Protein AF-A0A3R6T6L5-F1 (afdb_monomer_lite)

Secondary structure (DSSP, 8-state):
--HHHHHHHHHHHHHHHHHSSTTTHHHHHHHHHHPPPTT--EEEHHHHHTT-EE--TT-S-SSS---EEEEEEETTEEEEEE--EE-TTSPEE--SPPEEEEEEEEEEEEEE-TT---TTPPPEEEEE-HHHHHHHHHHS----TT-TTSS-----S-EEEEEEETTEEEEEEEES--

Sequence (178 aa):
MNKQISKILTMLVIACICVTTVGAEASASAYKMFMYKKGVKVYREASLTKGKKHYTKGTNRKDEATQYQIVKMTGKRIVVRPQKGYFDSADPYFLKKKITLKLSKKCRFYYTDVLFPLDGEKRKYRRVSKKSVKKYMKELKIYYSQIENAGKYYNGGYAGEIYMKNGEVVAVLSNGGD

Foldseek 3Di:
DDPVVVVVVVVVVVVVVVVPPPPPPLQVVLLVLQADDPPADKDFPCVVQPPWDWDCPPEPDDPDFWKWFFPDDDDQKTKTFTFHDADVPRFTWGQHDIDMAGADPQAWEWEFRQCDDDPPDGTMIGTDDPVSLVVQQVSFPDDPPPVPDDPGTDGTGFMFTFIDDPRHTRYTYTYRND

Radius of gyration: 20.52 Å; chains: 1; bounding box: 68×33×51 Å

Structure (mmCIF, N/CA/C/O backbone):
data_AF-A0A3R6T6L5-F1
#
_entry.id   AF-A0A3R6T6L5-F1
#
loop_
_atom_site.group_PDB
_atom_site.id
_atom_site.type_symbol
_atom_site.label_atom_id
_atom_site.label_alt_id
_atom_site.label_comp_id
_atom_site.label_asym_id
_atom_site.label_entity_id
_atom_site.label_seq_id
_atom_site.pdbx_PDB_ins_code
_atom_site.Cartn_x
_atom_site.Cartn_y
_atom_site.Cartn_z
_atom_site.occupancy
_atom_site.B_iso_or_equiv
_atom_site.auth_seq_id
_atom_site.auth_comp_id
_atom_site.auth_asym_id
_atom_site.auth_atom_id
_atom_site.pdbx_PDB_model_num
ATOM 1 N N . MET A 1 1 ? 53.238 12.761 -31.511 1.00 51.72 1 MET A N 1
ATOM 2 C CA . MET A 1 1 ? 51.842 12.268 -31.435 1.00 51.72 1 MET A CA 1
ATOM 3 C C . MET A 1 1 ? 50.980 13.126 -32.354 1.00 51.72 1 MET A C 1
ATOM 5 O O . MET A 1 1 ? 50.930 14.336 -32.165 1.00 51.72 1 MET A O 1
ATOM 9 N N . ASN A 1 2 ? 50.423 12.541 -33.416 1.00 53.56 2 ASN A N 1
ATOM 10 C CA . ASN A 1 2 ? 49.787 13.272 -34.516 1.00 53.56 2 ASN A CA 1
ATOM 11 C C . ASN A 1 2 ? 48.563 14.071 -34.011 1.00 53.56 2 ASN A C 1
ATOM 13 O O . ASN A 1 2 ? 47.723 13.510 -33.307 1.00 53.56 2 ASN A O 1
ATOM 17 N N . LYS A 1 3 ? 48.445 15.369 -34.342 1.00 53.94 3 LYS A N 1
ATOM 18 C CA . LYS A 1 3 ? 47.374 16.263 -33.829 1.00 53.94 3 LYS A CA 1
ATOM 19 C C . LYS A 1 3 ? 45.958 15.734 -34.120 1.00 53.94 3 LYS A C 1
ATOM 21 O O . LYS A 1 3 ? 45.030 16.060 -33.384 1.00 53.94 3 LYS A O 1
ATOM 26 N N . GLN A 1 4 ? 45.795 14.893 -35.144 1.00 53.69 4 GLN A N 1
ATOM 27 C CA . GLN A 1 4 ? 44.543 14.182 -35.432 1.00 53.69 4 GLN A CA 1
ATOM 28 C C . GLN A 1 4 ? 44.203 13.088 -34.406 1.00 53.69 4 GLN A C 1
ATOM 30 O O . GLN A 1 4 ? 43.050 12.991 -33.996 1.00 53.69 4 GLN A O 1
ATOM 35 N N . ILE A 1 5 ? 45.188 12.315 -33.938 1.00 55.91 5 ILE A N 1
ATOM 36 C CA . ILE A 1 5 ? 44.977 11.224 -32.967 1.00 55.91 5 ILE A CA 1
ATOM 37 C C . ILE A 1 5 ? 44.546 11.794 -31.610 1.00 55.91 5 ILE A C 1
ATOM 39 O O . ILE A 1 5 ? 43.663 11.244 -30.958 1.00 55.91 5 ILE A O 1
ATOM 43 N N . SER A 1 6 ? 45.100 12.950 -31.225 1.00 55.72 6 SER A N 1
ATOM 44 C CA . SER A 1 6 ? 44.714 13.652 -29.994 1.00 55.72 6 SER A CA 1
ATOM 45 C C . SER A 1 6 ? 43.239 14.082 -30.016 1.00 55.72 6 SER A C 1
ATOM 47 O O . SER A 1 6 ? 42.504 13.779 -29.082 1.00 55.72 6 SER A O 1
ATOM 49 N N . LYS A 1 7 ? 42.763 14.675 -31.124 1.00 53.44 7 LYS A N 1
ATOM 50 C CA . LYS A 1 7 ? 41.359 15.109 -31.268 1.00 53.44 7 LYS A CA 1
ATOM 51 C C . LYS A 1 7 ? 40.358 13.948 -31.242 1.00 53.44 7 LYS A C 1
ATOM 53 O O . LYS A 1 7 ? 39.283 14.097 -30.665 1.00 53.44 7 LYS A O 1
ATOM 58 N N . ILE A 1 8 ? 40.712 12.804 -31.834 1.00 58.19 8 ILE A N 1
ATOM 59 C CA . ILE A 1 8 ? 39.864 11.601 -31.830 1.00 58.19 8 ILE A CA 1
ATOM 60 C C . ILE A 1 8 ? 39.762 11.025 -30.413 1.00 58.19 8 ILE A C 1
ATOM 62 O O . ILE A 1 8 ? 38.656 10.739 -29.960 1.00 58.19 8 ILE A O 1
ATOM 66 N N . LEU A 1 9 ? 40.878 10.939 -29.677 1.00 52.81 9 LEU A N 1
ATOM 67 C CA . LEU A 1 9 ? 40.853 10.491 -28.281 1.00 52.81 9 LEU A CA 1
ATOM 68 C C . LEU A 1 9 ? 40.026 11.429 -27.390 1.00 52.81 9 LEU A C 1
ATOM 70 O O . LEU A 1 9 ? 39.271 10.953 -26.547 1.00 52.81 9 LEU A O 1
ATOM 74 N N . THR A 1 10 ? 40.121 12.751 -27.580 1.00 55.66 10 THR A N 1
ATOM 75 C CA . THR A 1 10 ? 39.353 13.704 -26.760 1.00 55.66 10 THR A CA 1
ATOM 76 C C . THR A 1 10 ? 37.845 13.605 -27.016 1.00 55.66 10 THR A C 1
ATOM 78 O O . THR A 1 10 ? 37.070 13.639 -26.063 1.00 55.66 10 THR A O 1
ATOM 81 N N . MET A 1 11 ? 37.404 13.420 -28.269 1.00 52.97 11 MET A N 1
ATOM 82 C CA . MET A 1 11 ? 35.978 13.199 -28.561 1.00 52.97 11 MET A CA 1
ATOM 83 C C . MET A 1 11 ? 35.456 11.870 -28.000 1.00 52.97 11 MET A C 1
ATOM 85 O O . MET A 1 11 ? 34.336 11.833 -27.495 1.00 52.97 11 MET A O 1
ATOM 89 N N . LEU A 1 12 ? 36.256 10.798 -28.040 1.00 50.41 12 LEU A N 1
ATOM 90 C CA . LEU A 1 12 ? 35.853 9.488 -27.513 1.00 50.41 12 LEU A CA 1
ATOM 91 C C . LEU A 1 12 ? 35.686 9.511 -25.985 1.00 50.41 12 LEU A C 1
ATOM 93 O O . LEU A 1 12 ? 34.756 8.910 -25.453 1.00 50.41 12 LEU A O 1
ATOM 97 N N . VAL A 1 13 ? 36.534 10.265 -25.280 1.00 52.78 13 VAL A N 1
ATOM 98 C CA . VAL A 1 13 ? 36.433 10.448 -23.823 1.00 52.78 13 VAL A CA 1
ATOM 99 C C . VAL A 1 13 ? 35.194 11.270 -23.446 1.00 52.78 13 VAL A C 1
ATOM 101 O O . VAL A 1 13 ? 34.497 10.907 -22.502 1.00 52.78 13 VAL A O 1
ATOM 104 N N . ILE A 1 14 ? 34.855 12.321 -24.201 1.00 51.62 14 ILE A N 1
ATOM 105 C CA . ILE A 1 14 ? 33.642 13.122 -23.948 1.00 51.62 14 ILE A CA 1
ATOM 106 C C . ILE A 1 14 ? 32.372 12.305 -24.245 1.00 51.62 14 ILE A C 1
ATOM 108 O O . ILE A 1 14 ? 31.432 12.331 -23.451 1.00 51.62 14 ILE A O 1
ATOM 112 N N . ALA A 1 15 ? 32.362 11.511 -25.321 1.00 43.69 15 ALA A N 1
ATOM 113 C CA . ALA A 1 15 ? 31.246 10.619 -25.638 1.00 43.69 15 ALA A CA 1
ATOM 114 C C . ALA A 1 15 ? 31.040 9.533 -24.562 1.00 43.69 15 ALA A C 1
ATOM 116 O O . ALA A 1 15 ? 29.903 9.258 -24.190 1.00 43.69 15 ALA A O 1
ATOM 117 N N . CYS A 1 16 ? 32.112 8.977 -23.985 1.00 44.03 16 CYS A N 1
ATOM 118 C CA . CYS A 1 16 ? 32.010 8.018 -22.879 1.00 44.03 16 CYS A CA 1
ATOM 119 C C . CYS A 1 16 ? 31.488 8.639 -21.568 1.00 44.03 16 CYS A C 1
ATOM 121 O O . CYS A 1 16 ? 30.816 7.952 -20.800 1.00 44.03 16 CYS A O 1
ATOM 123 N N . ILE A 1 17 ? 31.744 9.927 -21.308 1.00 45.69 17 ILE A N 1
ATOM 124 C CA . ILE A 1 17 ? 31.235 10.625 -20.111 1.00 45.69 17 ILE A CA 1
ATOM 125 C C . ILE A 1 17 ? 29.741 10.966 -20.255 1.00 45.69 17 ILE A C 1
ATOM 127 O O . ILE A 1 17 ? 29.001 10.929 -19.274 1.00 45.69 17 ILE A O 1
ATOM 131 N N . CYS A 1 18 ? 29.259 11.238 -21.470 1.00 41.81 18 CYS A N 1
ATOM 132 C CA . CYS A 1 18 ? 27.839 11.520 -21.707 1.00 41.81 18 CYS A CA 1
ATOM 133 C C . CYS A 1 18 ? 26.937 10.273 -21.643 1.00 41.81 18 CYS A C 1
ATOM 135 O O . CYS A 1 18 ? 25.730 10.410 -21.458 1.00 41.81 18 CYS A O 1
ATOM 137 N N . VAL A 1 19 ? 27.495 9.064 -21.771 1.00 42.28 19 VAL A N 1
ATOM 138 C CA . VAL A 1 19 ? 26.719 7.808 -21.766 1.00 42.28 19 VAL A CA 1
ATOM 139 C C . VAL A 1 19 ? 26.514 7.249 -20.348 1.00 42.28 19 VAL A C 1
ATOM 141 O O . VAL A 1 19 ? 25.595 6.465 -20.124 1.00 42.28 19 VAL A O 1
ATOM 144 N N . THR A 1 20 ? 27.288 7.683 -19.349 1.00 44.41 20 THR A N 1
ATOM 145 C CA . THR A 1 20 ? 27.205 7.133 -17.980 1.00 44.41 20 THR A CA 1
ATOM 146 C C . THR A 1 20 ? 26.247 7.872 -17.043 1.00 44.41 20 THR A C 1
ATOM 148 O O . THR A 1 20 ? 25.915 7.350 -15.980 1.00 44.41 20 THR A O 1
ATOM 151 N N . THR A 1 21 ? 25.741 9.051 -17.411 1.00 43.31 21 THR A N 1
ATOM 152 C CA . THR A 1 21 ? 24.938 9.890 -16.498 1.00 43.31 21 THR A CA 1
ATOM 153 C C . THR A 1 21 ? 23.426 9.732 -16.646 1.00 43.31 21 THR A C 1
ATOM 155 O O . THR A 1 21 ? 22.680 10.128 -15.754 1.00 43.31 21 THR A O 1
ATOM 158 N N . VAL A 1 22 ? 22.940 9.079 -17.704 1.00 42.78 22 VAL A N 1
ATOM 159 C CA . VAL A 1 22 ? 21.491 8.991 -17.983 1.00 42.78 22 VAL A CA 1
ATOM 160 C C . VAL A 1 22 ? 20.753 7.916 -17.164 1.00 42.78 22 VAL A C 1
ATOM 162 O O . VAL A 1 22 ? 19.525 7.889 -17.157 1.00 42.78 22 VAL A O 1
ATOM 165 N N . GLY A 1 23 ? 21.475 7.043 -16.448 1.00 39.16 23 GLY A N 1
ATOM 166 C CA . GLY A 1 23 ? 20.894 5.924 -15.687 1.00 39.16 23 GLY A CA 1
ATOM 167 C C . GLY A 1 23 ? 20.829 6.093 -14.161 1.00 39.16 23 GLY A C 1
ATOM 168 O O . GLY A 1 23 ? 20.105 5.350 -13.503 1.00 39.16 23 GLY A O 1
ATOM 169 N N . ALA A 1 24 ? 21.558 7.049 -13.574 1.00 40.66 24 ALA A N 1
ATOM 170 C CA . ALA A 1 24 ? 21.753 7.116 -12.116 1.00 40.66 24 ALA A CA 1
ATOM 171 C C . ALA A 1 24 ? 20.803 8.083 -11.378 1.00 40.66 24 ALA A C 1
ATOM 173 O O . ALA A 1 24 ? 20.556 7.925 -10.182 1.00 40.66 24 ALA A O 1
ATOM 174 N N . GLU A 1 25 ? 20.241 9.087 -12.054 1.00 39.16 25 GLU A N 1
ATOM 175 C CA . GLU A 1 25 ? 19.471 10.141 -11.372 1.00 39.16 25 GLU A CA 1
ATOM 176 C C . GLU A 1 25 ? 18.031 9.725 -11.020 1.00 39.16 25 GLU A C 1
ATOM 178 O O . GLU A 1 25 ? 17.460 10.178 -10.019 1.00 39.16 25 GLU A O 1
ATOM 183 N N . ALA A 1 26 ? 17.446 8.807 -11.794 1.00 40.84 26 ALA A N 1
ATOM 184 C CA . ALA A 1 26 ? 16.094 8.308 -11.555 1.00 40.84 26 ALA A CA 1
ATOM 185 C C . ALA A 1 26 ? 16.000 7.443 -10.283 1.00 40.84 26 ALA A C 1
ATOM 187 O O . ALA A 1 26 ? 15.028 7.570 -9.536 1.00 40.84 26 ALA A O 1
ATOM 188 N N . SER A 1 27 ? 17.022 6.628 -9.987 1.00 51.66 27 SER A N 1
ATOM 189 C CA . SER A 1 27 ? 17.028 5.741 -8.817 1.00 51.66 27 SER A CA 1
ATOM 190 C C . SER A 1 27 ? 17.194 6.535 -7.514 1.00 51.66 27 SER A C 1
ATOM 192 O O . SER A 1 27 ? 16.371 6.422 -6.605 1.00 51.66 27 SER A O 1
ATOM 194 N N . ALA A 1 28 ? 18.166 7.450 -7.443 1.00 51.38 28 ALA A N 1
ATOM 195 C CA . ALA A 1 28 ? 18.442 8.240 -6.239 1.00 51.38 28 ALA A CA 1
ATOM 196 C C . ALA A 1 28 ? 17.266 9.137 -5.796 1.00 51.38 28 ALA A C 1
ATOM 198 O O . ALA A 1 28 ? 17.066 9.363 -4.597 1.00 51.38 28 ALA A O 1
ATOM 199 N N . SER A 1 29 ? 16.472 9.655 -6.742 1.00 56.53 29 SER A N 1
ATOM 200 C CA . SER A 1 29 ? 15.309 10.501 -6.432 1.00 56.53 29 SER A CA 1
ATOM 201 C C . SER A 1 29 ? 14.148 9.717 -5.801 1.00 56.53 29 SER A C 1
ATOM 203 O O . SER A 1 29 ? 13.537 10.199 -4.841 1.00 56.53 29 SER A O 1
ATOM 205 N N . ALA A 1 30 ? 13.891 8.490 -6.270 1.00 58.12 30 ALA A N 1
ATOM 206 C CA . ALA A 1 30 ? 12.871 7.604 -5.715 1.00 58.12 30 ALA A CA 1
ATOM 207 C C . ALA A 1 30 ? 13.243 7.129 -4.301 1.00 58.12 30 ALA A C 1
ATOM 209 O O . ALA A 1 30 ? 12.402 7.183 -3.401 1.00 58.12 30 ALA A O 1
ATOM 210 N N . TYR A 1 31 ? 14.516 6.780 -4.066 1.00 62.06 31 TYR A N 1
ATOM 211 C CA . TYR A 1 31 ? 15.006 6.410 -2.733 1.00 62.06 31 TYR A CA 1
ATOM 212 C C . TYR A 1 31 ? 14.804 7.540 -1.717 1.00 62.06 31 TYR A C 1
ATOM 214 O O . TYR A 1 31 ? 14.177 7.341 -0.675 1.00 62.06 31 TYR A O 1
ATOM 222 N N . LYS A 1 32 ? 15.213 8.773 -2.051 1.00 68.62 32 LYS A N 1
ATOM 223 C CA . LYS A 1 32 ? 15.037 9.950 -1.176 1.00 68.62 32 LYS A CA 1
ATOM 224 C C . LYS A 1 32 ? 13.579 10.209 -0.785 1.00 68.62 32 LYS A C 1
ATOM 226 O O . LYS A 1 32 ? 13.320 10.749 0.292 1.00 68.62 32 LYS A O 1
ATOM 231 N N . MET A 1 33 ? 12.619 9.843 -1.635 1.00 73.25 33 MET A N 1
ATOM 232 C CA . MET A 1 33 ? 11.189 10.037 -1.377 1.00 73.25 33 MET A CA 1
ATOM 233 C C . MET A 1 33 ? 10.667 9.163 -0.229 1.00 73.25 33 MET A C 1
ATOM 235 O O . MET A 1 33 ? 9.735 9.564 0.480 1.00 73.25 33 MET A O 1
ATOM 239 N N . PHE A 1 34 ? 11.281 7.996 -0.046 1.00 77.00 34 PHE A N 1
ATOM 240 C CA . PHE A 1 34 ? 10.915 6.999 0.951 1.00 77.00 34 PHE A CA 1
ATOM 241 C C . PHE A 1 34 ? 11.923 6.891 2.102 1.00 77.00 34 PHE A C 1
ATOM 243 O O . PHE A 1 34 ? 11.695 6.135 3.035 1.00 77.00 34 PHE A O 1
ATOM 250 N N . MET A 1 35 ? 12.976 7.702 2.135 1.00 79.81 35 MET A N 1
ATOM 251 C CA . MET A 1 35 ? 13.828 7.788 3.321 1.00 79.81 35 MET A CA 1
ATOM 252 C C . MET A 1 35 ? 13.113 8.501 4.476 1.00 79.81 35 MET A C 1
ATOM 254 O O . MET A 1 35 ? 12.428 9.524 4.312 1.00 79.81 35 MET A O 1
ATOM 258 N N . TYR A 1 36 ? 13.261 7.970 5.684 1.00 84.00 36 TYR A N 1
ATOM 259 C CA . TYR A 1 36 ? 12.786 8.607 6.900 1.00 84.00 36 TYR A CA 1
ATOM 260 C C . TYR A 1 36 ? 13.705 9.767 7.281 1.00 84.00 36 TYR A C 1
ATOM 262 O O . TYR A 1 36 ? 14.927 9.703 7.201 1.00 84.00 36 TYR A O 1
ATOM 270 N N . LYS A 1 37 ? 13.095 10.862 7.738 1.00 81.06 37 LYS A N 1
ATOM 271 C CA . LYS A 1 37 ? 13.820 11.976 8.358 1.00 81.06 37 LYS A CA 1
ATOM 272 C C . LYS A 1 37 ? 13.919 11.734 9.865 1.00 81.06 37 LYS A C 1
ATOM 274 O O . LYS A 1 37 ? 13.029 11.109 10.448 1.00 81.06 37 LYS A O 1
ATOM 279 N N . LYS A 1 38 ? 14.955 12.277 10.511 1.00 81.94 38 LYS A N 1
ATOM 280 C CA . LYS A 1 38 ? 15.089 12.254 11.978 1.00 81.94 38 LYS A CA 1
ATOM 281 C C . LYS A 1 38 ? 13.805 12.781 12.638 1.00 81.94 38 LYS A C 1
ATOM 283 O O . LYS A 1 38 ? 13.239 13.777 12.191 1.00 81.94 38 LYS A O 1
ATOM 288 N N . GLY A 1 39 ? 13.331 12.089 13.675 1.00 84.00 39 GLY A N 1
ATOM 289 C CA . GLY A 1 39 ? 12.114 12.454 14.417 1.00 84.00 39 GLY A CA 1
ATOM 290 C C . GLY A 1 39 ? 10.789 12.035 13.764 1.00 84.00 39 GLY A C 1
ATOM 291 O O . GLY A 1 39 ? 9.721 12.346 14.290 1.00 84.00 39 GLY A O 1
ATOM 292 N N . VAL A 1 40 ? 10.809 11.319 12.635 1.00 86.56 40 VAL A N 1
ATOM 293 C CA . VAL A 1 40 ? 9.583 10.790 12.021 1.00 86.56 40 VAL A CA 1
ATOM 294 C C . VAL A 1 40 ? 8.935 9.732 12.917 1.00 86.56 40 VAL A C 1
ATOM 296 O O . VAL A 1 40 ? 9.557 8.753 13.320 1.00 86.56 40 VAL A O 1
ATOM 299 N N . LYS A 1 41 ? 7.629 9.887 13.161 1.00 91.56 41 LYS A N 1
ATOM 300 C CA . LYS A 1 41 ? 6.822 8.869 13.836 1.00 91.56 41 LYS A CA 1
ATOM 301 C C . LYS A 1 41 ? 6.626 7.642 12.943 1.00 91.56 41 LYS A C 1
ATOM 303 O O . LYS A 1 41 ? 6.040 7.744 11.861 1.00 91.56 41 LYS A O 1
ATOM 308 N N . VAL A 1 42 ? 7.040 6.487 13.455 1.00 91.00 42 VAL A N 1
ATOM 309 C CA . VAL A 1 42 ? 6.906 5.177 12.806 1.00 91.00 42 VAL A CA 1
ATOM 310 C C . VAL A 1 42 ? 5.980 4.250 13.592 1.00 91.00 42 VAL A C 1
ATOM 312 O O . VAL A 1 42 ? 5.739 4.438 14.785 1.00 91.00 42 VAL A O 1
ATOM 315 N N . TYR A 1 43 ? 5.436 3.250 12.909 1.00 92.00 43 TYR A N 1
ATOM 316 C CA . TYR A 1 43 ? 4.462 2.300 13.436 1.00 92.00 43 TYR A CA 1
ATOM 317 C C . TYR A 1 43 ? 4.900 0.873 13.111 1.00 92.00 43 TYR A C 1
ATOM 319 O O . TYR A 1 43 ? 5.376 0.612 12.010 1.00 92.00 43 TYR A O 1
ATOM 327 N N . ARG A 1 44 ? 4.707 -0.061 14.047 1.00 90.88 44 ARG A N 1
ATOM 328 C CA . ARG A 1 44 ? 4.970 -1.488 13.808 1.00 90.88 44 ARG A CA 1
ATOM 329 C C . ARG A 1 44 ? 3.863 -2.097 12.956 1.00 90.88 44 ARG A C 1
ATOM 331 O O . ARG A 1 44 ? 2.689 -1.804 13.192 1.00 90.88 44 ARG A O 1
ATOM 338 N N . GLU A 1 45 ? 4.234 -2.991 12.045 1.00 89.38 45 GLU A N 1
ATOM 339 C CA . GLU A 1 45 ? 3.291 -3.687 11.162 1.00 89.38 45 GLU A CA 1
ATOM 340 C C . GLU A 1 45 ? 2.123 -4.320 11.924 1.00 89.38 45 GLU A C 1
ATOM 342 O O . GLU A 1 45 ? 0.969 -4.014 11.642 1.00 89.38 45 GLU A O 1
ATOM 347 N N . ALA A 1 46 ? 2.421 -5.096 12.972 1.00 90.06 46 ALA A N 1
ATOM 348 C CA . ALA A 1 46 ? 1.417 -5.780 13.788 1.00 90.06 46 ALA A CA 1
ATOM 349 C C . ALA A 1 46 ? 0.336 -4.825 14.326 1.00 90.06 46 ALA A C 1
ATOM 351 O O . ALA A 1 46 ? -0.848 -5.155 14.340 1.00 90.06 46 ALA A O 1
ATOM 352 N N . SER A 1 47 ? 0.713 -3.606 14.724 1.00 91.81 47 SER A N 1
ATOM 353 C CA . SER A 1 47 ? -0.240 -2.593 15.193 1.00 91.81 47 SER A CA 1
ATOM 354 C C . SER A 1 47 ? -1.108 -2.054 14.052 1.00 91.81 47 SER A C 1
ATOM 356 O O . SER A 1 47 ? -2.288 -1.752 14.245 1.00 91.81 47 SER A O 1
ATOM 358 N N . LEU A 1 48 ? -0.535 -1.927 12.854 1.00 93.00 48 LEU A N 1
ATOM 359 C CA . LEU A 1 48 ? -1.242 -1.463 11.665 1.00 93.00 48 LEU A CA 1
ATOM 360 C C . LEU A 1 48 ? -2.185 -2.520 11.098 1.00 93.00 48 LEU A C 1
ATOM 362 O O . LEU A 1 48 ? -3.235 -2.145 10.579 1.00 93.00 48 LEU A O 1
ATOM 366 N N . THR A 1 49 ? -1.880 -3.806 11.247 1.00 91.94 49 THR A N 1
ATOM 367 C CA . THR A 1 49 ? -2.642 -4.921 10.662 1.00 91.94 49 THR A CA 1
ATOM 368 C C . THR A 1 49 ? -3.610 -5.581 11.647 1.00 91.94 49 THR A C 1
ATOM 370 O O . THR A 1 49 ? -4.586 -6.191 11.212 1.00 91.94 49 THR A O 1
ATOM 373 N N . LYS A 1 50 ? -3.455 -5.364 12.966 1.00 93.75 50 LYS A N 1
ATOM 374 C CA . LYS A 1 50 ? -4.346 -5.915 14.008 1.00 93.75 50 LYS A CA 1
ATOM 375 C C . LYS A 1 50 ? -5.831 -5.716 13.677 1.00 93.75 50 LYS A C 1
ATOM 377 O O . LYS A 1 50 ? -6.284 -4.588 13.425 1.00 93.75 50 LYS A O 1
ATOM 382 N N . GLY A 1 51 ? -6.576 -6.825 13.698 1.00 94.00 51 GLY A N 1
ATOM 383 C CA . GLY A 1 51 ? -8.024 -6.876 13.468 1.00 94.00 51 GLY A CA 1
ATOM 384 C C . GLY A 1 51 ? -8.462 -6.517 12.042 1.00 94.00 51 GLY A C 1
ATOM 385 O O . GLY A 1 51 ? -9.592 -6.060 11.855 1.00 94.00 51 GLY A O 1
ATOM 386 N N . LYS A 1 52 ? -7.567 -6.643 11.054 1.00 94.62 52 LYS A N 1
ATOM 387 C CA . LYS A 1 52 ? -7.837 -6.401 9.630 1.00 94.62 52 LYS A CA 1
ATOM 388 C C . LYS A 1 52 ? -7.552 -7.670 8.842 1.00 94.62 52 LYS A C 1
ATOM 390 O O . LYS A 1 52 ? -6.658 -8.433 9.185 1.00 94.62 52 LYS A O 1
ATOM 395 N N . LYS A 1 53 ? -8.295 -7.866 7.759 1.00 94.38 53 LYS A N 1
ATOM 396 C CA . LYS A 1 53 ? -8.104 -8.986 6.840 1.00 94.38 53 LYS A CA 1
ATOM 397 C C . LYS A 1 53 ? -7.118 -8.589 5.746 1.00 94.38 53 LYS A C 1
ATOM 399 O O . LYS A 1 53 ? -7.374 -7.612 5.044 1.00 94.38 53 LYS A O 1
ATOM 404 N N . HIS A 1 54 ? -6.040 -9.348 5.574 1.00 93.38 54 HIS A N 1
ATOM 405 C CA . HIS A 1 54 ? -5.162 -9.207 4.413 1.00 93.38 54 HIS A CA 1
ATOM 406 C C . HIS A 1 54 ? -5.927 -9.613 3.141 1.00 93.38 54 HIS A C 1
ATOM 408 O O . HIS A 1 54 ? -6.588 -10.654 3.093 1.00 93.38 54 HIS A O 1
ATOM 414 N N . TYR A 1 55 ? -5.924 -8.751 2.128 1.00 93.94 55 TYR A N 1
ATOM 415 C CA . TYR A 1 55 ? -6.603 -8.986 0.861 1.00 93.94 55 TYR A CA 1
ATOM 416 C C . TYR A 1 55 ? -5.680 -9.729 -0.103 1.00 93.94 55 TYR A C 1
ATOM 418 O O . TYR A 1 55 ? -4.718 -9.158 -0.589 1.00 93.94 55 TYR A O 1
ATOM 426 N N . THR A 1 56 ? -6.005 -10.974 -0.442 1.00 92.31 56 THR A N 1
ATOM 427 C CA . THR A 1 56 ? -5.170 -11.854 -1.292 1.00 92.31 56 THR A CA 1
ATOM 428 C C . THR A 1 56 ? -5.894 -12.304 -2.570 1.00 92.31 56 THR A C 1
ATOM 430 O O . THR A 1 56 ? -5.523 -13.270 -3.23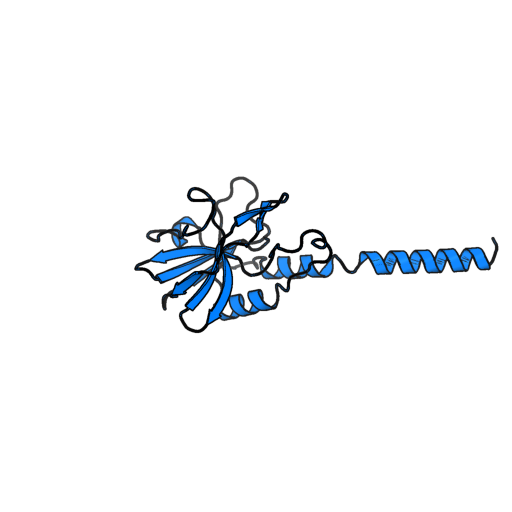8 1.00 92.31 56 THR A O 1
ATOM 433 N N . LYS A 1 57 ? -6.997 -11.633 -2.936 1.00 91.12 57 LYS A N 1
ATOM 434 C CA . LYS A 1 57 ? -7.792 -12.043 -4.096 1.00 91.12 57 LYS A CA 1
ATOM 435 C C . LYS A 1 57 ? -7.029 -11.783 -5.390 1.00 91.12 57 LYS A C 1
ATOM 437 O O . LYS A 1 57 ? -6.735 -10.648 -5.757 1.00 91.12 57 LYS A O 1
ATOM 442 N N . GLY A 1 58 ? -6.839 -12.858 -6.146 1.00 86.94 58 GLY A N 1
ATOM 443 C CA . GLY A 1 58 ? -6.209 -12.800 -7.452 1.00 86.94 58 GLY A CA 1
ATOM 444 C C . GLY A 1 58 ? -4.690 -12.738 -7.383 1.00 86.94 58 GLY A C 1
ATOM 445 O O . GLY A 1 58 ? -4.086 -12.662 -8.438 1.00 86.94 58 GLY A O 1
ATOM 446 N N . THR A 1 59 ? -4.046 -12.824 -6.223 1.00 84.75 59 THR A N 1
ATOM 447 C CA . THR A 1 59 ? -2.584 -12.973 -6.127 1.00 84.75 59 THR A CA 1
ATOM 448 C C . THR A 1 59 ? -2.203 -14.451 -6.245 1.00 84.75 59 THR A C 1
ATOM 450 O O . THR A 1 59 ? -3.027 -15.331 -6.002 1.00 84.75 59 THR A O 1
ATOM 453 N N . ASN A 1 60 ? -0.978 -14.742 -6.693 1.00 76.88 60 ASN A N 1
ATOM 454 C CA . ASN A 1 60 ? -0.446 -16.117 -6.705 1.00 76.88 60 ASN A CA 1
ATOM 455 C C . ASN A 1 60 ? 0.145 -16.541 -5.356 1.00 76.88 60 ASN A C 1
ATOM 457 O O . ASN A 1 60 ? 0.359 -17.722 -5.125 1.00 76.88 60 ASN A O 1
ATOM 461 N N . ARG A 1 61 ? 0.366 -15.582 -4.456 1.00 73.94 61 ARG A N 1
ATOM 462 C CA . ARG A 1 61 ? 0.795 -15.825 -3.081 1.00 73.94 61 ARG A CA 1
ATOM 463 C C . ARG A 1 61 ? -0.371 -15.541 -2.157 1.00 73.94 61 ARG A C 1
ATOM 465 O O . ARG A 1 61 ? -1.007 -14.499 -2.308 1.00 73.94 61 ARG A O 1
ATOM 472 N N . LYS A 1 62 ? -0.697 -16.494 -1.290 1.00 67.94 62 LYS A N 1
ATOM 473 C CA . LYS A 1 62 ? -1.788 -16.380 -0.309 1.00 67.94 62 LYS A CA 1
ATOM 474 C C . LYS A 1 62 ? -1.259 -16.326 1.122 1.00 67.94 62 LYS A C 1
ATOM 476 O O . LYS A 1 62 ? -1.863 -15.637 1.937 1.00 67.94 62 LYS A O 1
ATOM 481 N N . ASP A 1 63 ? -0.111 -16.959 1.353 1.00 64.19 63 ASP A N 1
ATOM 482 C CA . ASP A 1 63 ? 0.490 -17.156 2.677 1.00 64.19 63 ASP A CA 1
ATOM 483 C C . ASP A 1 63 ? 1.781 -16.338 2.878 1.00 64.19 63 ASP A C 1
ATOM 485 O O . ASP A 1 63 ? 2.410 -16.397 3.928 1.00 64.19 63 ASP A O 1
ATOM 489 N N . GLU A 1 64 ? 2.157 -15.527 1.884 1.00 64.50 64 GLU A N 1
ATOM 490 C CA . GLU A 1 64 ? 3.335 -14.653 1.905 1.00 64.50 64 GLU A CA 1
ATOM 491 C C . GLU A 1 64 ? 2.955 -13.186 1.623 1.00 64.50 64 GLU A C 1
ATOM 493 O O . GLU A 1 64 ? 1.788 -12.873 1.374 1.00 64.50 64 GLU A O 1
ATOM 498 N N . ALA A 1 65 ? 3.936 -12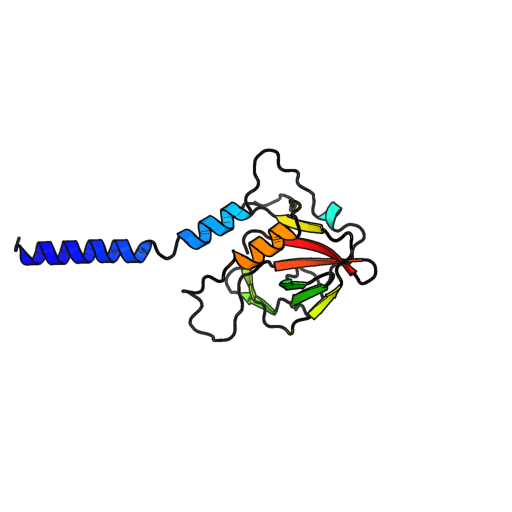.274 1.634 1.00 67.81 65 ALA A N 1
ATOM 499 C CA . ALA A 1 65 ? 3.732 -10.866 1.289 1.00 67.81 65 ALA A CA 1
ATOM 500 C C . ALA A 1 65 ? 3.084 -10.738 -0.105 1.00 67.81 65 ALA A C 1
ATOM 502 O O . ALA A 1 65 ? 3.628 -11.198 -1.113 1.00 67.81 65 ALA A O 1
ATOM 503 N N . THR A 1 66 ? 1.893 -10.132 -0.169 1.00 83.94 66 THR A N 1
ATOM 504 C CA . THR A 1 66 ? 1.171 -9.945 -1.434 1.00 83.94 66 THR A CA 1
ATOM 505 C C . THR A 1 66 ? 1.139 -8.482 -1.830 1.00 83.94 66 THR A C 1
ATOM 507 O O . THR A 1 66 ? 0.676 -7.638 -1.074 1.00 83.94 66 THR A O 1
ATOM 510 N N . GLN A 1 67 ? 1.593 -8.172 -3.040 1.00 87.44 67 GLN A N 1
ATOM 511 C CA . GLN A 1 67 ? 1.605 -6.810 -3.549 1.00 87.44 67 GLN A CA 1
ATOM 512 C C . GLN A 1 67 ? 0.471 -6.571 -4.541 1.00 87.44 67 GLN A C 1
ATOM 514 O O . GLN A 1 67 ? 0.113 -7.411 -5.379 1.00 87.44 67 GLN A O 1
ATOM 519 N N . TYR A 1 68 ? -0.073 -5.362 -4.462 1.00 89.81 68 TYR A N 1
ATOM 520 C CA . TYR A 1 68 ? -0.995 -4.813 -5.440 1.00 89.81 68 TYR A CA 1
ATOM 521 C C . TYR A 1 68 ? -0.480 -3.469 -5.919 1.00 89.81 68 TYR A C 1
ATOM 523 O O . TYR A 1 68 ? -0.317 -2.544 -5.125 1.00 89.81 68 TYR A O 1
ATOM 531 N N . GLN A 1 69 ? -0.334 -3.321 -7.229 1.00 88.12 69 GLN A N 1
ATOM 532 C CA . GLN A 1 69 ? -0.078 -2.026 -7.838 1.00 88.12 69 GLN A CA 1
ATOM 533 C C . GLN A 1 69 ? -1.347 -1.179 -7.767 1.00 88.12 69 GLN A C 1
ATOM 535 O O . GLN A 1 69 ? -2.411 -1.597 -8.237 1.00 88.12 69 GLN A O 1
ATOM 540 N N . ILE A 1 70 ? -1.251 0.036 -7.232 1.00 88.69 70 ILE A N 1
ATOM 541 C CA . ILE A 1 70 ? -2.351 0.996 -7.281 1.00 88.69 70 ILE A CA 1
ATOM 542 C C . ILE A 1 70 ? -2.306 1.723 -8.622 1.00 88.69 70 ILE A C 1
ATOM 544 O O . ILE A 1 70 ? -1.462 2.577 -8.863 1.00 88.69 70 ILE A O 1
ATOM 548 N N . VAL A 1 71 ? -3.262 1.410 -9.494 1.00 85.94 71 VAL A N 1
ATOM 549 C CA . VAL A 1 71 ? -3.329 1.952 -10.860 1.00 85.94 71 VAL A CA 1
ATOM 550 C C . VAL A 1 71 ? -4.061 3.292 -10.892 1.00 85.94 71 VAL A C 1
ATOM 552 O O . VAL A 1 71 ? -3.727 4.187 -11.663 1.00 85.94 71 VAL A O 1
ATOM 555 N N . LYS A 1 72 ? -5.115 3.437 -10.084 1.00 86.00 72 LYS A N 1
ATOM 556 C CA . LYS A 1 72 ? -5.941 4.651 -10.062 1.00 86.00 72 LYS A CA 1
ATOM 557 C C . LYS A 1 72 ? -6.585 4.838 -8.699 1.00 86.00 72 LYS A C 1
ATOM 559 O O . LYS A 1 72 ? -7.066 3.885 -8.094 1.00 86.00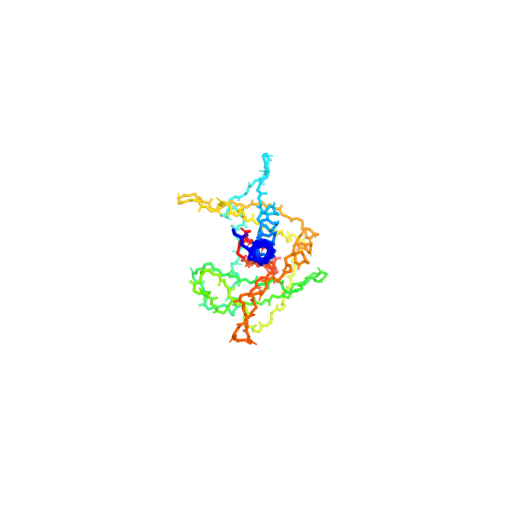 72 LYS A O 1
ATOM 564 N N . MET A 1 73 ? -6.670 6.087 -8.248 1.00 88.50 73 MET A N 1
ATOM 565 C CA . MET A 1 73 ? -7.379 6.458 -7.023 1.00 88.50 73 MET A CA 1
ATOM 566 C C . MET A 1 73 ? -8.365 7.592 -7.294 1.00 88.50 73 MET A C 1
ATOM 568 O O . MET A 1 73 ? -7.968 8.740 -7.510 1.00 88.50 73 MET A O 1
ATOM 572 N N . THR A 1 74 ? -9.662 7.298 -7.206 1.00 85.75 74 THR A N 1
ATOM 573 C CA . THR A 1 74 ? -10.731 8.260 -7.510 1.00 85.75 74 THR A CA 1
ATOM 574 C C . THR A 1 74 ? -11.797 8.221 -6.426 1.00 85.75 74 THR A C 1
ATOM 576 O O . THR A 1 74 ? -12.359 7.170 -6.133 1.00 85.75 74 THR A O 1
ATOM 579 N N . GLY A 1 75 ? -12.079 9.370 -5.804 1.00 88.38 75 GLY A N 1
ATOM 580 C CA . GLY A 1 75 ? -13.064 9.464 -4.724 1.00 88.38 75 GLY A CA 1
ATOM 581 C C . GLY A 1 75 ? -12.812 8.430 -3.620 1.00 88.38 75 GLY A C 1
ATOM 582 O O . GLY A 1 75 ? -11.733 8.406 -3.017 1.00 88.38 75 GLY A O 1
ATOM 583 N N . LYS A 1 76 ? -13.801 7.562 -3.386 1.00 93.62 76 LYS A N 1
ATOM 584 C CA . LYS A 1 76 ? -13.767 6.449 -2.419 1.00 93.62 76 LYS A CA 1
ATOM 585 C C . LYS A 1 76 ? -13.421 5.100 -3.067 1.00 93.62 76 LYS A C 1
ATOM 587 O O . LYS A 1 76 ? -13.797 4.065 -2.535 1.00 93.62 76 LYS A O 1
ATOM 592 N N . ARG A 1 77 ? -12.759 5.084 -4.224 1.00 94.81 77 ARG A N 1
ATOM 593 C CA . ARG A 1 77 ? -12.372 3.856 -4.930 1.00 94.81 77 ARG A CA 1
ATOM 594 C C . ARG A 1 77 ? -10.881 3.845 -5.241 1.00 94.81 77 ARG A C 1
ATOM 596 O O . ARG A 1 77 ? -10.295 4.887 -5.550 1.00 94.81 77 ARG A O 1
ATOM 603 N N . ILE A 1 78 ? -10.300 2.653 -5.188 1.00 92.56 78 ILE A N 1
ATOM 604 C CA . ILE A 1 78 ? -8.991 2.352 -5.765 1.00 92.56 78 ILE A CA 1
ATOM 605 C C . ILE A 1 78 ? -9.146 1.270 -6.821 1.00 92.56 78 ILE A C 1
ATOM 607 O O . ILE A 1 78 ? -9.915 0.329 -6.643 1.00 92.56 78 ILE A O 1
ATOM 611 N N . VAL A 1 79 ? -8.428 1.424 -7.924 1.00 91.56 79 VAL A N 1
ATOM 612 C CA . VAL A 1 79 ? -8.247 0.378 -8.925 1.00 91.56 79 VAL A CA 1
ATOM 613 C C . VAL A 1 79 ? -6.857 -0.176 -8.716 1.00 91.56 79 VAL A C 1
ATOM 615 O O . VAL A 1 79 ? -5.882 0.575 -8.764 1.00 91.56 79 VAL A O 1
ATOM 618 N N . VAL A 1 80 ? -6.786 -1.475 -8.474 1.00 91.56 80 VAL A N 1
ATOM 619 C CA . VAL A 1 80 ? -5.549 -2.173 -8.156 1.00 91.56 80 VAL A CA 1
ATOM 620 C C . VAL A 1 80 ? -5.307 -3.298 -9.141 1.00 91.56 80 VAL A C 1
ATOM 622 O O . VAL A 1 80 ? -6.249 -3.849 -9.714 1.00 91.56 80 VAL A O 1
ATOM 625 N N . ARG A 1 81 ? -4.043 -3.639 -9.352 1.00 90.38 81 ARG A N 1
ATOM 626 C CA . ARG A 1 81 ? -3.646 -4.789 -10.152 1.00 90.38 81 ARG A CA 1
ATOM 627 C C . ARG A 1 81 ? -2.889 -5.777 -9.258 1.00 90.38 81 ARG A C 1
ATOM 629 O O . ARG A 1 81 ? -1.888 -5.374 -8.674 1.00 90.38 81 ARG A O 1
ATOM 636 N N . PRO A 1 82 ? -3.352 -7.031 -9.121 1.00 89.62 82 PRO A N 1
ATOM 637 C CA . PRO A 1 82 ? -2.652 -8.029 -8.316 1.00 89.62 82 PRO A CA 1
ATOM 638 C C . PRO A 1 82 ? -1.295 -8.401 -8.919 1.00 89.62 82 PRO A C 1
ATOM 640 O O . PRO A 1 82 ? -1.173 -8.477 -10.149 1.00 89.62 82 PRO A O 1
ATOM 643 N N . GLN A 1 83 ? -0.313 -8.701 -8.064 1.00 86.12 83 GLN A N 1
ATOM 644 C CA . GLN A 1 83 ? 0.944 -9.304 -8.507 1.00 86.12 83 GLN A CA 1
ATOM 645 C C . GLN A 1 83 ? 0.690 -10.657 -9.185 1.00 86.12 83 GLN A C 1
ATOM 647 O O . GLN A 1 83 ? -0.141 -11.460 -8.733 1.00 86.12 83 GLN A O 1
ATOM 652 N N . LYS A 1 84 ? 1.403 -10.916 -10.284 1.00 81.81 84 LYS A N 1
ATOM 653 C CA . LYS A 1 84 ? 1.415 -12.227 -10.943 1.00 81.81 84 LYS A CA 1
ATOM 654 C C . LYS A 1 84 ? 2.546 -13.100 -10.395 1.00 81.81 84 LYS A C 1
ATOM 656 O O . LYS A 1 84 ? 2.310 -14.273 -10.135 1.00 81.81 84 LYS A O 1
ATOM 661 N N . GLY A 1 85 ? 3.717 -12.534 -10.153 1.00 78.56 85 GLY A N 1
ATOM 662 C CA . GLY A 1 85 ? 4.866 -13.220 -9.569 1.00 78.56 85 GLY A CA 1
ATOM 663 C C . GLY A 1 85 ? 5.980 -12.224 -9.278 1.00 78.56 85 GLY A C 1
ATOM 664 O O . GLY A 1 85 ? 5.768 -11.025 -9.460 1.00 78.56 85 GLY A O 1
ATOM 665 N N . TYR A 1 86 ? 7.126 -12.737 -8.847 1.00 74.50 86 TYR A N 1
ATOM 666 C CA . TYR A 1 86 ? 8.367 -11.981 -8.707 1.00 74.50 86 TYR A CA 1
ATOM 667 C C . TYR A 1 86 ? 9.209 -12.113 -9.981 1.00 74.50 86 TYR A C 1
ATOM 669 O O . TYR A 1 86 ? 9.153 -13.153 -10.638 1.00 74.50 86 TYR A O 1
ATOM 677 N N . PHE A 1 87 ? 9.916 -11.053 -10.357 1.00 66.19 87 PHE A N 1
ATOM 678 C CA . PHE A 1 87 ? 10.963 -11.075 -11.373 1.00 66.19 87 PHE A CA 1
ATOM 679 C C . PHE A 1 87 ? 12.229 -11.738 -10.804 1.00 66.19 87 PHE A C 1
ATOM 681 O O . PHE A 1 87 ? 12.306 -11.972 -9.595 1.00 66.19 87 PHE A O 1
ATOM 688 N N . ASP A 1 88 ? 13.226 -11.999 -11.654 1.00 61.06 88 ASP A N 1
ATOM 689 C CA . ASP A 1 88 ? 14.520 -12.591 -11.266 1.00 61.06 88 ASP A CA 1
ATOM 690 C C . ASP A 1 88 ? 15.245 -11.784 -10.162 1.00 61.06 88 ASP A C 1
ATOM 692 O O . ASP A 1 88 ? 16.139 -12.299 -9.495 1.00 61.06 88 ASP A O 1
ATOM 696 N N . SER A 1 89 ? 14.809 -10.542 -9.912 1.00 53.12 89 SER A N 1
ATOM 697 C CA . SER A 1 89 ? 15.292 -9.625 -8.877 1.00 53.12 89 SER A CA 1
ATOM 698 C C . SER A 1 89 ? 14.224 -9.260 -7.831 1.00 53.12 89 SER A C 1
ATOM 700 O O . SER A 1 89 ? 13.942 -8.090 -7.659 1.00 53.12 89 SER A O 1
ATOM 702 N N . ALA A 1 90 ? 13.576 -10.210 -7.146 1.00 60.38 90 ALA A N 1
ATOM 703 C CA . ALA A 1 90 ? 12.702 -9.956 -5.972 1.00 60.38 90 ALA A CA 1
ATOM 704 C C . ALA A 1 90 ? 11.533 -8.940 -6.130 1.00 60.38 90 ALA A C 1
ATOM 706 O O . ALA A 1 90 ? 10.773 -8.731 -5.182 1.00 60.38 90 ALA A O 1
ATOM 707 N N . ASP A 1 91 ? 11.311 -8.403 -7.331 1.00 69.06 91 ASP A N 1
ATOM 708 C CA . ASP A 1 91 ? 10.338 -7.352 -7.614 1.00 69.06 91 ASP A CA 1
ATOM 709 C C . ASP A 1 91 ? 9.047 -7.939 -8.186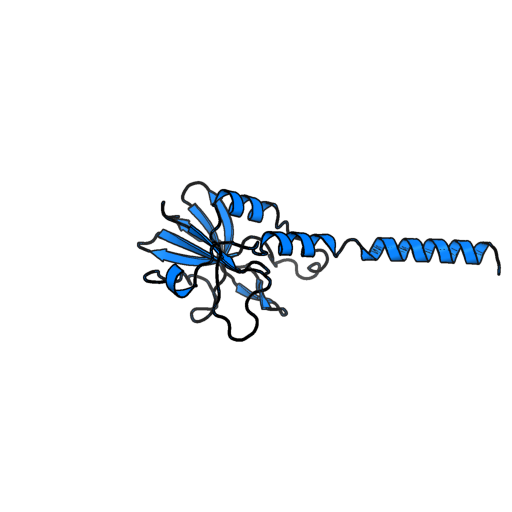 1.00 69.06 91 ASP A C 1
ATOM 711 O O . ASP A 1 91 ? 9.082 -8.751 -9.117 1.00 69.06 91 ASP A O 1
ATOM 715 N N . PRO A 1 92 ? 7.863 -7.556 -7.688 1.00 76.19 92 PRO A N 1
ATOM 716 C CA . PRO A 1 92 ? 6.608 -8.067 -8.213 1.00 76.19 92 PRO A CA 1
ATOM 717 C C . PRO A 1 92 ? 6.295 -7.483 -9.600 1.00 76.19 92 PRO A C 1
ATOM 719 O O . PRO A 1 92 ? 6.281 -6.269 -9.789 1.00 76.19 92 PRO A O 1
ATOM 722 N N . TYR A 1 93 ? 5.896 -8.331 -10.552 1.00 78.94 93 TYR A N 1
ATOM 723 C CA . TYR A 1 93 ? 5.344 -7.874 -11.833 1.00 78.94 93 TYR A CA 1
ATOM 724 C C . TYR A 1 93 ? 3.814 -7.995 -11.874 1.00 78.94 93 TYR A C 1
ATOM 726 O O . TYR A 1 93 ? 3.201 -8.998 -11.473 1.00 78.94 93 TYR A O 1
ATOM 734 N N . PHE A 1 94 ? 3.156 -6.957 -12.398 1.00 82.50 94 PHE A N 1
ATOM 735 C CA . PHE A 1 94 ? 1.702 -6.794 -12.304 1.00 82.50 94 PHE A CA 1
ATOM 736 C C . PHE A 1 94 ? 1.006 -7.008 -13.650 1.00 82.50 94 PHE A C 1
ATOM 738 O O . PHE A 1 94 ? 0.820 -6.075 -14.436 1.00 82.50 94 PHE A O 1
ATOM 745 N N . LEU A 1 95 ? 0.542 -8.239 -13.898 1.00 78.81 95 LEU A N 1
ATOM 746 C CA . LEU A 1 95 ? -0.106 -8.621 -15.169 1.00 78.81 95 LEU A CA 1
ATOM 747 C C . LEU A 1 95 ? -1.510 -9.188 -15.061 1.00 78.81 95 LEU A C 1
ATOM 749 O O . LEU A 1 95 ? -2.129 -9.521 -16.071 1.00 78.81 95 LEU A O 1
ATOM 753 N N . LYS A 1 96 ? -2.044 -9.285 -13.850 1.00 84.81 96 LYS A N 1
ATOM 754 C CA . LYS A 1 96 ? -3.399 -9.793 -13.669 1.00 84.81 96 LYS A CA 1
ATOM 755 C C . LYS A 1 96 ? -4.455 -8.736 -13.990 1.00 84.81 96 LYS A C 1
ATOM 757 O O . LYS A 1 96 ? -4.172 -7.548 -14.161 1.00 84.81 96 LYS A O 1
ATOM 762 N N . LYS A 1 97 ? -5.709 -9.180 -14.097 1.00 89.12 97 LYS A N 1
ATOM 763 C CA . LYS A 1 97 ? -6.853 -8.294 -14.341 1.00 89.12 97 LYS A CA 1
ATOM 764 C C . LYS A 1 97 ? -6.993 -7.284 -13.197 1.00 89.12 97 LYS A C 1
ATOM 766 O O . LYS A 1 97 ? -6.805 -7.622 -12.030 1.00 89.12 97 LYS A O 1
ATOM 771 N N . LYS A 1 98 ? -7.326 -6.038 -13.546 1.00 90.75 98 LYS A N 1
ATOM 772 C CA . LYS A 1 98 ? -7.560 -4.965 -12.570 1.00 90.75 98 LYS A CA 1
ATOM 773 C C . LYS A 1 98 ? -8.792 -5.280 -11.714 1.00 90.75 98 LYS A C 1
ATOM 775 O O . LYS A 1 98 ? -9.783 -5.806 -12.218 1.00 90.75 98 LYS A O 1
ATOM 780 N N . ILE A 1 99 ? -8.735 -4.900 -10.443 1.00 94.38 99 ILE A N 1
ATOM 781 C CA . ILE A 1 99 ? -9.802 -5.051 -9.455 1.00 94.38 99 ILE A CA 1
ATOM 782 C C . ILE A 1 99 ? -10.123 -3.672 -8.881 1.00 94.38 99 ILE A C 1
ATOM 784 O O . ILE A 1 99 ? -9.223 -2.906 -8.541 1.00 94.38 99 ILE A O 1
ATOM 788 N N . THR A 1 100 ? -11.407 -3.351 -8.751 1.00 95.75 100 THR A N 1
ATOM 789 C CA . THR A 1 100 ? -11.855 -2.108 -8.112 1.00 95.75 100 THR A CA 1
ATOM 790 C C . THR A 1 100 ? -12.274 -2.390 -6.676 1.00 95.75 100 THR A C 1
ATOM 792 O O . THR A 1 100 ? -13.124 -3.243 -6.437 1.00 95.75 100 THR A O 1
ATOM 795 N N . LEU A 1 101 ? -11.712 -1.645 -5.725 1.00 97.44 101 LEU A N 1
ATOM 796 C CA . LEU A 1 101 ? -12.001 -1.758 -4.296 1.00 97.44 101 LEU A CA 1
ATOM 797 C C . LEU A 1 101 ? -12.524 -0.435 -3.735 1.00 97.44 101 LEU A C 1
ATOM 799 O O . LEU A 1 101 ? -12.158 0.651 -4.196 1.00 97.44 101 LEU A O 1
ATOM 803 N N . LYS A 1 102 ? -13.368 -0.523 -2.704 1.00 97.75 102 LYS A N 1
ATOM 804 C CA . LYS A 1 102 ? -13.897 0.638 -1.982 1.00 97.75 102 LYS A CA 1
ATOM 805 C C . LYS A 1 102 ? -12.952 1.026 -0.846 1.00 97.75 102 LYS A C 1
ATOM 807 O O . LYS A 1 102 ? -12.581 0.192 -0.030 1.00 97.75 102 LYS A O 1
ATOM 812 N N . LEU A 1 103 ? -12.590 2.301 -0.781 1.00 96.75 103 LEU A N 1
ATOM 813 C CA . LEU A 1 103 ? -11.856 2.895 0.331 1.00 96.75 103 LEU A CA 1
ATOM 814 C C . LEU A 1 103 ? -12.810 3.273 1.456 1.00 96.75 103 LEU A C 1
ATOM 816 O O . LEU A 1 103 ? -13.780 4.003 1.232 1.00 96.75 103 LEU A O 1
ATOM 820 N N . SER A 1 104 ? -12.448 2.896 2.676 1.00 96.69 104 SER A N 1
ATOM 821 C CA . SER A 1 104 ? -13.085 3.437 3.866 1.00 96.69 104 SER A CA 1
ATOM 822 C C . SER A 1 104 ? -12.732 4.912 4.063 1.00 96.69 104 SER A C 1
ATOM 824 O O . SER A 1 104 ? -11.628 5.358 3.734 1.00 96.69 104 SER A O 1
ATOM 826 N N . LYS A 1 105 ? -13.628 5.682 4.697 1.00 93.31 105 LYS A N 1
ATOM 827 C CA . LYS A 1 105 ? -13.341 7.069 5.126 1.00 93.31 105 LYS A CA 1
ATOM 828 C C . LYS A 1 105 ? -12.121 7.143 6.057 1.00 93.31 105 LYS A C 1
ATOM 830 O O . LYS A 1 105 ? -11.418 8.149 6.071 1.00 93.31 105 LYS A O 1
ATOM 835 N N . LYS A 1 106 ? -11.865 6.075 6.824 1.00 92.31 106 LYS A N 1
ATOM 836 C CA . LYS A 1 106 ? -10.744 5.974 7.772 1.00 92.31 106 LYS A CA 1
ATOM 837 C C . LYS A 1 106 ? -9.474 5.379 7.152 1.00 92.31 106 LYS A C 1
ATOM 839 O O . LYS A 1 106 ? -8.502 5.197 7.879 1.00 92.31 106 LYS A O 1
ATOM 844 N N . CYS A 1 107 ? -9.462 5.098 5.844 1.00 95.50 107 CYS A N 1
ATOM 845 C CA . CYS A 1 107 ? -8.322 4.465 5.186 1.00 95.50 107 CYS A CA 1
ATOM 846 C C . CYS A 1 107 ? -7.031 5.268 5.385 1.00 95.50 107 CYS A C 1
ATOM 848 O O . CYS A 1 107 ? -6.999 6.486 5.168 1.00 95.50 107 CYS A O 1
ATOM 850 N N . ARG A 1 108 ? -5.961 4.578 5.786 1.00 96.12 108 ARG A N 1
ATOM 851 C CA . ARG A 1 108 ? -4.620 5.147 5.961 1.00 96.12 108 ARG A CA 1
ATOM 852 C C . ARG A 1 108 ? -3.624 4.468 5.022 1.00 96.12 108 ARG A C 1
ATOM 854 O O . ARG A 1 108 ? -3.789 3.308 4.674 1.00 96.12 108 ARG A O 1
ATOM 861 N N . PHE A 1 109 ? -2.612 5.216 4.610 1.00 94.19 109 PHE A N 1
ATOM 862 C CA . PHE A 1 109 ? -1.560 4.749 3.715 1.00 94.19 109 PHE A CA 1
ATOM 863 C C . PHE A 1 109 ? -0.235 4.822 4.456 1.00 94.19 109 PHE A C 1
ATOM 865 O O . PHE A 1 109 ? -0.021 5.757 5.238 1.00 94.19 109 PHE A O 1
ATOM 872 N N . TYR A 1 110 ? 0.621 3.841 4.222 1.00 92.94 110 TYR A N 1
ATOM 873 C CA . TYR A 1 110 ? 1.859 3.645 4.954 1.00 92.94 110 TYR A CA 1
ATOM 874 C C . TYR A 1 110 ? 2.976 3.225 4.001 1.00 92.94 110 TYR A C 1
ATOM 876 O O . TYR A 1 110 ? 2.687 2.602 2.982 1.00 92.94 110 TYR A O 1
ATOM 884 N N . TYR A 1 111 ? 4.227 3.563 4.316 1.00 88.44 111 TYR A N 1
ATOM 885 C CA . TYR A 1 111 ? 5.386 3.052 3.582 1.00 88.44 111 TYR A CA 1
ATOM 886 C C . TYR A 1 111 ? 6.550 2.682 4.516 1.00 88.44 111 TYR A C 1
ATOM 888 O O . TYR A 1 111 ? 6.742 3.358 5.537 1.00 88.44 111 TYR A O 1
ATOM 896 N N . THR A 1 112 ? 7.302 1.628 4.185 1.00 84.75 112 THR A N 1
ATOM 897 C CA . THR A 1 112 ? 8.592 1.305 4.829 1.00 84.75 112 THR A CA 1
ATOM 898 C C . THR A 1 112 ? 9.722 2.126 4.219 1.00 84.75 112 THR A C 1
ATOM 900 O O . THR A 1 112 ? 9.670 2.456 3.035 1.00 84.75 112 THR A O 1
ATOM 903 N N . ASP A 1 113 ? 10.713 2.478 5.029 1.00 81.56 113 ASP A N 1
ATOM 904 C CA . ASP A 1 113 ? 11.944 3.085 4.521 1.00 81.56 113 ASP A CA 1
ATOM 905 C C . ASP A 1 113 ? 12.699 2.082 3.640 1.00 81.56 113 ASP A C 1
ATOM 907 O O . ASP A 1 113 ? 12.746 0.898 3.965 1.00 81.56 113 ASP A O 1
ATOM 911 N N . VAL A 1 114 ? 13.290 2.576 2.554 1.00 71.38 114 VAL A N 1
ATOM 912 C CA . VAL A 1 114 ? 14.088 1.813 1.581 1.00 71.38 114 VAL A CA 1
ATOM 913 C C . VAL A 1 114 ? 15.321 1.168 2.205 1.00 71.38 114 VAL A C 1
ATOM 915 O O . VAL A 1 114 ? 15.809 0.163 1.707 1.00 71.38 114 VAL A O 1
ATOM 918 N N . LEU A 1 115 ? 15.826 1.732 3.306 1.00 66.38 115 LEU A N 1
ATOM 919 C CA . LEU A 1 115 ? 16.990 1.211 4.027 1.00 66.38 115 LEU A CA 1
ATOM 920 C C . LEU A 1 115 ? 16.614 0.203 5.130 1.00 66.38 115 LEU A C 1
ATOM 922 O O . LEU A 1 115 ? 17.456 -0.144 5.956 1.00 66.38 115 LEU A O 1
ATOM 926 N N . PHE A 1 116 ? 15.350 -0.230 5.195 1.00 60.09 116 PHE A N 1
ATOM 927 C CA . PHE A 1 116 ? 14.814 -1.055 6.278 1.00 60.09 116 PHE A CA 1
ATOM 928 C C . PHE A 1 116 ? 13.977 -2.226 5.724 1.00 60.09 116 PHE A C 1
ATOM 930 O O . PHE A 1 116 ? 12.993 -1.967 5.029 1.00 60.09 116 PHE A O 1
ATOM 937 N N . PRO A 1 117 ? 14.255 -3.499 6.078 1.00 53.69 117 PRO A N 1
ATOM 938 C CA . PRO A 1 117 ? 15.022 -3.953 7.239 1.00 53.69 117 PRO A CA 1
ATOM 939 C C . PRO A 1 117 ? 16.352 -4.641 6.874 1.00 53.69 117 PRO A C 1
ATOM 941 O O . PRO A 1 117 ? 16.379 -5.566 6.068 1.00 53.69 117 PRO A O 1
ATOM 944 N N . LEU A 1 118 ? 17.432 -4.240 7.549 1.00 52.31 118 LEU A N 1
ATOM 945 C CA . LEU A 1 118 ? 18.588 -5.112 7.777 1.00 52.31 118 LEU A CA 1
ATOM 946 C C . LEU A 1 118 ? 18.146 -6.287 8.671 1.00 52.31 118 LEU A C 1
ATOM 948 O O . LEU A 1 118 ? 17.215 -6.132 9.473 1.00 52.31 118 LEU A O 1
ATOM 952 N N . ASP A 1 119 ? 18.776 -7.451 8.505 1.00 49.66 119 ASP A N 1
ATOM 953 C CA . ASP A 1 119 ? 18.374 -8.716 9.131 1.00 49.66 119 ASP A CA 1
ATOM 954 C C . ASP A 1 119 ? 17.981 -8.582 10.616 1.00 49.66 119 ASP A C 1
ATOM 956 O O . ASP A 1 119 ? 18.704 -8.024 11.440 1.00 49.66 119 ASP A O 1
ATOM 960 N N . GLY A 1 120 ? 16.802 -9.115 10.960 1.00 57.22 120 GLY A N 1
ATOM 961 C CA . GLY A 1 120 ? 16.300 -9.218 12.336 1.00 57.22 120 GLY A CA 1
ATOM 962 C C . GLY A 1 120 ? 15.405 -8.072 12.834 1.00 57.22 120 GLY A C 1
ATOM 963 O O . GLY A 1 120 ? 14.678 -8.260 13.816 1.00 57.22 120 GLY A O 1
ATOM 964 N N . GLU A 1 121 ? 15.357 -6.908 12.171 1.00 64.94 121 GLU A N 1
ATOM 965 C CA . GLU A 1 121 ? 14.444 -5.830 12.581 1.00 64.94 121 GLU A CA 1
ATOM 966 C C . GLU A 1 121 ? 13.012 -6.003 12.038 1.00 64.94 121 GLU A C 1
ATOM 968 O O . GLU A 1 121 ? 12.760 -6.166 10.845 1.00 64.94 121 GLU A O 1
ATOM 973 N N . LYS A 1 122 ? 12.014 -5.898 12.931 1.00 72.00 122 LYS A N 1
ATOM 974 C CA . LYS A 1 122 ? 10.591 -5.900 12.544 1.00 72.00 122 LYS A CA 1
ATOM 975 C C . LYS A 1 122 ? 10.279 -4.693 11.653 1.00 72.00 122 LYS A C 1
ATOM 977 O O . LYS A 1 122 ? 10.588 -3.563 12.035 1.00 72.00 122 LYS A O 1
ATOM 982 N N . ARG A 1 123 ? 9.557 -4.916 10.546 1.00 80.06 123 ARG A N 1
ATOM 983 C CA . ARG A 1 123 ? 9.121 -3.866 9.607 1.00 80.06 123 ARG A CA 1
ATOM 984 C C . ARG A 1 123 ? 8.397 -2.716 10.319 1.00 80.06 123 ARG A C 1
ATOM 986 O O . ARG A 1 123 ? 7.446 -2.912 11.095 1.00 80.06 123 ARG A O 1
ATOM 993 N N . LYS A 1 124 ? 8.860 -1.497 10.042 1.00 86.06 124 LYS A N 1
ATOM 994 C CA . LYS A 1 124 ? 8.329 -0.234 10.567 1.00 86.06 124 LYS A CA 1
ATOM 995 C C . LYS A 1 124 ? 7.815 0.593 9.401 1.00 86.06 124 LYS A C 1
ATOM 997 O O . LYS A 1 124 ? 8.400 0.598 8.331 1.00 86.06 124 LYS A O 1
ATOM 1002 N N . TYR A 1 125 ? 6.728 1.312 9.634 1.00 90.31 125 TYR A N 1
ATOM 1003 C CA . TYR A 1 125 ? 6.060 2.077 8.597 1.00 90.31 125 TYR A CA 1
ATOM 1004 C C . TYR A 1 125 ? 5.816 3.514 9.030 1.00 90.31 125 TYR A C 1
ATOM 1006 O O . TYR A 1 125 ? 5.406 3.779 10.162 1.00 90.31 125 TYR A O 1
ATOM 1014 N N . ARG A 1 126 ? 5.941 4.449 8.092 1.00 91.25 126 ARG A N 1
ATOM 1015 C CA . ARG A 1 126 ? 5.510 5.837 8.250 1.00 91.25 126 ARG A CA 1
ATOM 1016 C C . ARG A 1 126 ? 4.154 6.031 7.593 1.00 91.25 126 ARG A C 1
ATOM 1018 O O . ARG A 1 126 ? 3.907 5.560 6.489 1.00 91.25 126 ARG A O 1
ATOM 1025 N N . ARG A 1 127 ? 3.278 6.799 8.240 1.00 93.25 127 ARG A N 1
ATOM 1026 C CA . ARG A 1 127 ? 2.006 7.213 7.642 1.00 93.25 127 ARG A CA 1
ATOM 1027 C C . ARG A 1 127 ? 2.203 8.281 6.562 1.00 93.25 127 ARG A C 1
ATOM 1029 O O . ARG A 1 127 ? 2.880 9.282 6.793 1.00 93.25 127 ARG A O 1
ATOM 1036 N N . VAL A 1 128 ? 1.493 8.131 5.445 1.00 89.75 128 VAL A N 1
ATOM 1037 C CA . VAL A 1 128 ? 1.419 9.118 4.361 1.00 89.75 128 VAL A CA 1
ATOM 1038 C C . VAL A 1 128 ? 0.010 9.601 4.078 1.00 89.75 128 VAL A C 1
ATOM 1040 O O . VAL A 1 128 ? -0.998 8.937 4.333 1.00 89.75 128 VAL A O 1
ATOM 1043 N N . SER A 1 129 ? -0.053 10.829 3.568 1.00 90.75 129 SER A N 1
ATOM 1044 C CA . SER A 1 129 ? -1.303 11.430 3.131 1.00 90.75 129 SER A CA 1
ATOM 1045 C C . SER A 1 129 ? -1.727 10.853 1.779 1.00 90.75 129 SER A C 1
ATOM 1047 O O . SER A 1 129 ? -0.896 10.516 0.938 1.00 90.75 129 SER A O 1
ATOM 1049 N N . LYS A 1 130 ? -3.036 10.827 1.518 1.00 89.31 130 LYS A N 1
ATOM 1050 C CA . LYS A 1 130 ? -3.575 10.447 0.204 1.00 89.31 130 LYS A CA 1
ATOM 1051 C C . LYS A 1 130 ? -3.034 11.337 -0.929 1.00 89.31 130 LYS A C 1
ATOM 1053 O O . LYS A 1 130 ? -2.876 10.868 -2.051 1.00 89.31 130 LYS A O 1
ATOM 1058 N N . LYS A 1 131 ? -2.761 12.618 -0.639 1.00 89.50 131 LYS A N 1
ATOM 1059 C CA . LYS A 1 131 ? -2.153 13.568 -1.585 1.00 89.50 131 LYS A CA 1
ATOM 1060 C C . LYS A 1 131 ? -0.722 13.149 -1.930 1.00 89.50 131 LYS A C 1
ATOM 1062 O O . LYS A 1 131 ? -0.383 13.128 -3.106 1.00 89.50 131 LYS A O 1
ATOM 1067 N N . SER A 1 132 ? 0.066 12.754 -0.929 1.00 87.06 132 SER A N 1
ATOM 1068 C CA . SER A 1 132 ? 1.421 12.220 -1.115 1.00 87.06 132 SER A CA 1
ATOM 1069 C C . SER A 1 132 ? 1.397 10.946 -1.950 1.00 87.06 132 SER A C 1
ATOM 1071 O O . SER A 1 132 ? 2.124 10.874 -2.923 1.00 87.06 132 SER A O 1
ATOM 1073 N N . VAL A 1 133 ? 0.488 10.005 -1.670 1.00 86.75 133 VAL A N 1
ATOM 1074 C CA . VAL A 1 133 ? 0.346 8.784 -2.486 1.00 86.75 133 VAL A CA 1
ATOM 1075 C C . VAL A 1 133 ? 0.067 9.121 -3.951 1.00 86.75 133 VAL A C 1
ATOM 1077 O O . VAL A 1 133 ? 0.735 8.605 -4.834 1.00 86.75 133 VAL A O 1
ATOM 1080 N N . LYS A 1 134 ? -0.866 10.042 -4.232 1.00 85.00 134 LYS A N 1
ATOM 1081 C CA . LYS A 1 134 ? -1.125 10.489 -5.612 1.00 85.00 134 LYS A CA 1
ATOM 1082 C C . LYS A 1 134 ? 0.090 11.154 -6.265 1.00 85.00 134 LYS A C 1
ATOM 1084 O O . LYS A 1 134 ? 0.283 10.993 -7.464 1.00 85.00 134 LYS A O 1
ATOM 1089 N N . LYS A 1 135 ? 0.873 11.914 -5.492 1.00 84.94 135 LYS A N 1
ATOM 1090 C CA . LYS A 1 135 ? 2.131 12.516 -5.946 1.00 84.94 135 LYS A CA 1
ATOM 1091 C C . LYS A 1 135 ? 3.136 11.417 -6.305 1.00 84.94 135 LYS A C 1
ATOM 1093 O O . LYS A 1 135 ? 3.618 11.411 -7.426 1.00 84.94 135 LYS A O 1
ATOM 1098 N N . TYR A 1 136 ? 3.329 10.436 -5.426 1.00 81.75 136 TYR A N 1
ATOM 1099 C CA . TYR A 1 136 ? 4.214 9.290 -5.648 1.00 81.75 136 TYR A CA 1
ATOM 1100 C C . TYR A 1 136 ? 3.793 8.488 -6.880 1.00 81.75 136 TYR A C 1
ATOM 1102 O O . TYR A 1 136 ? 4.615 8.222 -7.740 1.00 81.75 136 TYR A O 1
ATOM 1110 N N . MET A 1 137 ? 2.497 8.205 -7.043 1.00 80.31 137 MET A N 1
ATOM 1111 C CA . MET A 1 137 ? 1.963 7.552 -8.246 1.00 80.31 137 MET A CA 1
ATOM 1112 C C . MET A 1 137 ? 2.256 8.323 -9.547 1.00 80.31 137 MET A C 1
ATOM 1114 O O . MET A 1 137 ? 2.271 7.714 -10.609 1.00 80.31 137 MET A O 1
ATOM 1118 N N . LYS A 1 138 ? 2.431 9.651 -9.486 1.00 77.62 138 LYS A N 1
ATO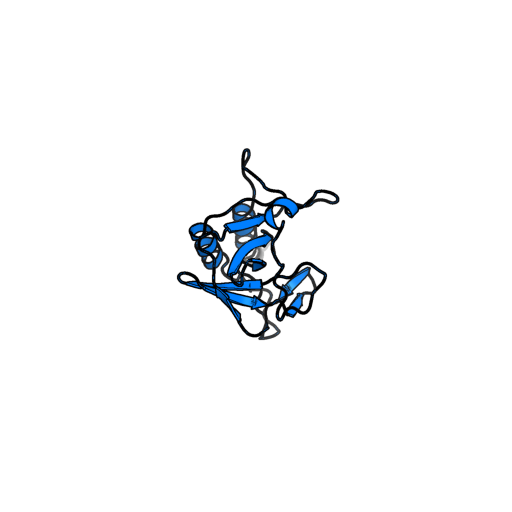M 1119 C CA . LYS A 1 138 ? 2.755 10.499 -10.645 1.00 77.62 138 LYS A CA 1
ATOM 1120 C C . LYS A 1 138 ? 4.266 10.619 -10.873 1.00 77.62 138 LYS A C 1
ATOM 1122 O O . LYS A 1 138 ? 4.681 10.730 -12.021 1.00 77.62 138 LYS A O 1
ATOM 1127 N N . GLU A 1 139 ? 5.046 10.679 -9.795 1.00 75.69 139 GLU A N 1
ATOM 1128 C CA . GLU A 1 139 ? 6.498 10.917 -9.807 1.00 75.69 139 GLU A CA 1
ATOM 1129 C C . GLU A 1 139 ? 7.318 9.650 -9.992 1.00 75.69 139 GLU A C 1
ATOM 1131 O O . GLU A 1 139 ? 8.363 9.712 -10.631 1.00 75.69 139 GLU A O 1
ATOM 1136 N N . LEU A 1 140 ? 6.813 8.506 -9.527 1.00 71.88 140 LEU A N 1
ATOM 1137 C CA . LEU A 1 140 ? 7.309 7.181 -9.894 1.00 71.88 140 LEU A CA 1
ATOM 1138 C C . LEU A 1 140 ? 6.891 6.890 -11.341 1.00 71.88 140 LEU A C 1
ATOM 1140 O O . LEU A 1 140 ? 6.103 5.987 -11.629 1.00 71.88 140 LEU A O 1
ATOM 1144 N N . LYS A 1 141 ? 7.369 7.735 -12.260 1.00 58.00 141 LYS A N 1
ATOM 1145 C CA . LYS A 1 141 ? 7.351 7.469 -13.686 1.00 58.00 141 LYS A CA 1
ATOM 1146 C C . LYS A 1 141 ? 8.360 6.357 -13.921 1.00 58.00 141 LYS A C 1
ATOM 1148 O O . LYS A 1 141 ? 9.554 6.572 -13.822 1.00 58.00 141 LYS A O 1
ATOM 1153 N N . ILE A 1 142 ? 7.825 5.169 -14.148 1.00 54.56 142 ILE A N 1
ATOM 1154 C CA . ILE A 1 142 ? 8.332 4.096 -15.005 1.00 54.56 142 ILE A CA 1
ATOM 1155 C C . ILE A 1 142 ? 9.594 4.527 -15.794 1.00 54.56 142 ILE A C 1
ATOM 1157 O O . ILE A 1 142 ? 9.465 5.164 -16.837 1.00 54.56 142 ILE A O 1
ATOM 1161 N N . TYR A 1 143 ? 10.796 4.201 -15.302 1.00 44.03 143 TYR A N 1
ATOM 1162 C CA . TYR A 1 143 ? 12.043 4.328 -16.070 1.00 44.03 143 TYR A CA 1
ATOM 1163 C C . TYR A 1 143 ? 12.447 2.938 -16.558 1.00 44.03 143 TYR A C 1
ATOM 1165 O O . TYR A 1 143 ? 12.601 2.016 -15.766 1.00 44.03 143 TYR A O 1
ATOM 1173 N N . TYR A 1 144 ? 12.497 2.786 -17.881 1.00 42.72 144 TYR A N 1
ATOM 1174 C CA . TYR A 1 144 ? 12.331 1.506 -18.579 1.00 42.72 144 TYR A CA 1
ATOM 1175 C C . TYR A 1 144 ? 13.407 1.235 -19.639 1.00 42.72 144 TYR A C 1
ATOM 1177 O O . TYR A 1 144 ? 13.178 0.430 -20.535 1.00 42.72 144 TYR A O 1
ATOM 1185 N N . SER A 1 145 ? 14.590 1.850 -19.559 1.00 41.88 145 SER A N 1
ATOM 1186 C CA . SER A 1 145 ? 15.669 1.581 -20.529 1.00 41.88 145 SER A CA 1
ATOM 1187 C C . SER A 1 145 ? 16.259 0.159 -20.443 1.00 41.88 145 SER A C 1
ATOM 1189 O O . SER A 1 145 ? 17.127 -0.179 -21.234 1.00 41.88 145 SER A O 1
ATOM 1191 N N . GLN A 1 146 ? 15.790 -0.691 -19.519 1.00 43.97 146 GLN A N 1
ATOM 1192 C CA . GLN A 1 146 ? 16.252 -2.078 -19.331 1.00 43.97 146 GLN A CA 1
ATOM 1193 C C . GLN A 1 146 ? 15.153 -3.145 -19.523 1.00 43.97 146 GLN A C 1
ATOM 1195 O O . GLN A 1 146 ? 15.396 -4.323 -19.288 1.00 43.97 146 GLN A O 1
ATOM 1200 N N . ILE A 1 147 ? 13.935 -2.766 -19.935 1.00 49.75 147 ILE A N 1
ATOM 1201 C CA . ILE A 1 147 ? 12.786 -3.693 -20.092 1.00 49.75 147 ILE A CA 1
ATOM 1202 C C . ILE A 1 147 ? 12.339 -3.761 -21.571 1.00 49.75 147 ILE A C 1
ATOM 1204 O O . ILE A 1 147 ? 11.258 -4.239 -21.923 1.00 49.75 147 ILE A O 1
ATOM 1208 N N . GLU A 1 148 ? 13.203 -3.319 -22.483 1.00 40.38 148 GLU A N 1
ATOM 1209 C CA . GLU A 1 148 ? 13.109 -3.658 -23.899 1.00 40.38 148 GLU A CA 1
ATOM 1210 C C . GLU A 1 148 ? 13.606 -5.091 -24.101 1.00 40.38 148 GLU A C 1
ATOM 1212 O O . GLU A 1 148 ? 14.785 -5.314 -24.340 1.00 40.38 148 GLU A O 1
ATOM 1217 N N . ASN A 1 149 ? 12.700 -6.067 -23.935 1.00 45.56 149 ASN A N 1
ATOM 1218 C CA . ASN A 1 149 ? 12.697 -7.284 -24.768 1.00 45.56 149 ASN A CA 1
ATOM 1219 C C . ASN A 1 149 ? 11.477 -8.221 -24.625 1.00 45.56 149 ASN A C 1
ATOM 1221 O O . ASN A 1 149 ? 11.458 -9.262 -25.273 1.00 45.56 149 ASN A O 1
ATOM 1225 N N . ALA A 1 150 ? 10.424 -7.912 -23.845 1.00 46.56 150 ALA A N 1
ATOM 1226 C CA . ALA A 1 150 ? 9.339 -8.903 -23.662 1.00 46.56 150 ALA A CA 1
ATOM 1227 C C . ALA A 1 150 ? 7.886 -8.388 -23.621 1.00 46.56 150 ALA A C 1
ATOM 1229 O O . ALA A 1 150 ? 6.981 -9.116 -23.213 1.00 46.56 150 ALA A O 1
ATOM 1230 N N . GLY A 1 151 ? 7.623 -7.154 -24.062 1.00 48.62 151 GLY A N 1
ATOM 1231 C CA . GLY A 1 151 ? 6.306 -6.705 -24.550 1.00 48.62 151 GLY A CA 1
ATOM 1232 C C . GLY A 1 151 ? 5.092 -6.715 -23.602 1.00 48.62 151 GLY A C 1
ATOM 1233 O O . GLY A 1 151 ? 4.034 -6.236 -24.005 1.00 48.62 151 GLY A O 1
ATOM 1234 N N . LYS A 1 152 ? 5.163 -7.240 -22.371 1.00 52.66 152 LYS A N 1
ATOM 1235 C CA . LYS A 1 152 ? 4.002 -7.340 -21.463 1.00 52.66 152 LYS A CA 1
ATOM 1236 C C . LYS A 1 152 ? 4.397 -7.371 -19.985 1.00 52.66 152 LYS A C 1
ATOM 1238 O O . LYS A 1 152 ? 3.876 -8.214 -19.273 1.00 52.66 152 LYS A O 1
ATOM 1243 N N . TYR A 1 153 ? 5.260 -6.487 -19.486 1.00 52.47 153 TYR A N 1
ATOM 1244 C CA . TYR A 1 153 ? 5.539 -6.378 -18.042 1.00 52.47 153 TYR A CA 1
ATOM 1245 C C . TYR A 1 153 ? 5.311 -4.943 -17.559 1.00 52.47 153 TYR A C 1
ATOM 1247 O O . TYR A 1 153 ? 5.748 -4.001 -18.213 1.00 52.47 153 TYR A O 1
ATOM 1255 N N . TYR A 1 154 ? 4.589 -4.779 -16.443 1.00 53.19 154 TYR A N 1
ATOM 1256 C CA . TYR A 1 154 ? 4.406 -3.497 -15.753 1.00 53.19 154 TYR A CA 1
ATOM 1257 C C . TYR A 1 154 ? 5.105 -3.578 -14.400 1.00 53.19 154 TYR A C 1
ATOM 1259 O O . TYR A 1 154 ? 4.563 -4.196 -13.480 1.00 53.19 154 TYR A O 1
ATOM 1267 N N . ASN A 1 155 ? 6.261 -2.931 -14.309 1.00 53.41 155 ASN A N 1
ATOM 1268 C CA . ASN A 1 155 ? 7.045 -2.748 -13.099 1.00 53.41 155 ASN A CA 1
ATOM 1269 C C . ASN A 1 155 ? 7.044 -1.246 -12.769 1.00 53.41 155 ASN A C 1
ATOM 1271 O O . ASN A 1 155 ? 7.106 -0.396 -13.660 1.00 53.41 155 ASN A O 1
ATOM 1275 N N . GLY A 1 156 ? 6.873 -0.911 -11.493 1.00 55.34 156 GLY A N 1
ATOM 1276 C CA . GLY A 1 156 ? 6.794 0.470 -11.018 1.00 55.34 156 GLY A CA 1
ATOM 1277 C C . GLY A 1 156 ? 5.382 1.016 -10.767 1.00 55.34 156 GLY A C 1
ATOM 1278 O O . GLY A 1 156 ? 4.350 0.503 -11.219 1.00 55.34 156 GLY A O 1
ATOM 1279 N N . GLY A 1 157 ? 5.352 2.102 -9.999 1.00 62.84 157 GLY A N 1
ATOM 1280 C CA . GLY A 1 157 ? 4.148 2.692 -9.421 1.00 62.84 157 GLY A CA 1
ATOM 1281 C C . GLY A 1 157 ? 4.010 2.356 -7.937 1.00 62.84 157 GLY A C 1
ATOM 1282 O O . GLY A 1 157 ? 4.692 1.495 -7.404 1.00 62.84 157 GLY A O 1
ATOM 1283 N N . TYR A 1 158 ? 3.119 3.057 -7.242 1.00 79.19 158 TYR A N 1
ATOM 1284 C CA . TYR A 1 158 ? 2.907 2.813 -5.816 1.00 79.19 158 TYR A CA 1
ATOM 1285 C C . TYR A 1 158 ? 2.201 1.461 -5.617 1.00 79.19 158 TYR A C 1
ATOM 1287 O O . TYR A 1 158 ? 1.018 1.323 -5.952 1.00 79.19 158 TYR A O 1
ATOM 1295 N N . ALA A 1 159 ? 2.922 0.474 -5.087 1.00 85.19 159 ALA A N 1
ATOM 1296 C CA . ALA A 1 159 ? 2.404 -0.849 -4.759 1.00 85.19 159 ALA A CA 1
ATOM 1297 C C . ALA A 1 159 ? 2.393 -1.084 -3.246 1.00 85.19 159 ALA A C 1
ATOM 1299 O O . ALA A 1 159 ? 3.091 -0.410 -2.491 1.00 85.19 159 ALA A O 1
ATOM 1300 N N . GLY A 1 160 ? 1.535 -1.984 -2.780 1.00 88.81 160 GLY A N 1
ATOM 1301 C CA . GLY A 1 160 ? 1.464 -2.325 -1.366 1.00 88.81 160 GLY A CA 1
ATOM 1302 C C . GLY A 1 160 ? 0.524 -3.482 -1.067 1.00 88.81 160 GLY A C 1
ATOM 1303 O O . GLY A 1 160 ? -0.335 -3.846 -1.877 1.00 88.81 160 GLY A O 1
ATOM 1304 N N . GLU A 1 161 ? 0.644 -3.998 0.147 1.00 92.44 161 GLU A N 1
ATOM 1305 C CA . GLU A 1 161 ? -0.318 -4.898 0.764 1.00 92.44 161 GLU A CA 1
ATOM 1306 C C . GLU A 1 161 ? -1.614 -4.147 1.086 1.00 92.44 161 GLU A C 1
ATOM 1308 O O . GLU A 1 161 ? -1.613 -3.002 1.557 1.00 92.44 161 GLU A O 1
ATOM 1313 N N . ILE A 1 162 ? -2.750 -4.809 0.863 1.00 94.88 162 ILE A N 1
ATOM 1314 C CA . ILE A 1 162 ? -4.079 -4.228 1.067 1.00 94.88 162 ILE A CA 1
ATOM 1315 C C . ILE A 1 162 ? -4.755 -4.900 2.256 1.00 94.88 162 ILE A C 1
ATOM 1317 O O . ILE A 1 162 ? -4.970 -6.109 2.269 1.00 94.88 162 ILE A O 1
ATOM 1321 N N . TYR A 1 163 ? -5.182 -4.093 3.225 1.00 95.88 163 TYR A N 1
ATOM 1322 C CA . TYR A 1 163 ? -5.866 -4.562 4.425 1.00 95.88 163 TYR A CA 1
ATOM 1323 C C . TYR A 1 163 ? -7.299 -4.042 4.492 1.00 95.88 163 TYR A C 1
ATOM 1325 O O . TYR A 1 163 ? -7.573 -2.845 4.339 1.00 95.88 163 TYR A O 1
ATOM 1333 N N . MET A 1 164 ? -8.216 -4.964 4.769 1.00 96.44 164 MET A N 1
ATOM 1334 C CA . MET A 1 164 ? -9.658 -4.774 4.683 1.00 96.44 164 MET A CA 1
ATOM 1335 C C . MET A 1 164 ? -10.329 -4.895 6.050 1.00 96.44 164 MET A C 1
ATOM 1337 O O . MET A 1 164 ? -9.913 -5.676 6.907 1.00 96.44 164 MET A O 1
ATOM 1341 N N . LYS A 1 165 ? -11.430 -4.166 6.231 1.00 96.88 165 LYS A N 1
ATOM 1342 C CA . LYS A 1 165 ? -12.388 -4.364 7.323 1.00 96.88 165 LYS A CA 1
ATOM 1343 C C . LYS A 1 165 ? -13.785 -4.026 6.810 1.00 96.88 165 LYS A C 1
ATOM 1345 O O . LYS A 1 165 ? -13.953 -3.015 6.135 1.00 96.88 165 LYS A O 1
ATOM 1350 N N . ASN A 1 166 ? -14.768 -4.876 7.105 1.00 95.50 166 ASN A N 1
ATOM 1351 C CA . ASN A 1 166 ? -16.166 -4.703 6.683 1.00 95.50 166 ASN A CA 1
ATOM 1352 C C . ASN A 1 166 ? -16.319 -4.447 5.166 1.00 95.50 166 ASN A C 1
ATOM 1354 O O . ASN A 1 166 ? -17.044 -3.551 4.746 1.00 95.50 166 ASN A O 1
ATOM 1358 N N . GLY A 1 167 ? -15.572 -5.187 4.338 1.00 95.06 167 GLY A N 1
ATOM 1359 C CA . GLY A 1 167 ? -15.622 -5.064 2.874 1.00 95.06 167 GLY A CA 1
ATOM 1360 C C . GLY A 1 167 ? -14.942 -3.818 2.287 1.00 95.06 167 GLY A C 1
ATOM 1361 O O . GLY A 1 167 ? -14.920 -3.660 1.068 1.00 95.06 167 GLY A O 1
ATOM 1362 N N . GLU A 1 168 ? -14.344 -2.956 3.112 1.00 97.81 168 GLU A N 1
ATOM 1363 C CA . GLU A 1 168 ? -13.644 -1.746 2.673 1.00 97.81 168 GLU A CA 1
ATOM 1364 C C . GLU A 1 168 ? -12.145 -1.814 2.966 1.00 97.81 168 GLU A C 1
ATOM 1366 O O . GLU A 1 168 ? -11.710 -2.382 3.969 1.00 97.81 168 GLU A O 1
ATOM 1371 N N . VAL A 1 169 ? -11.351 -1.163 2.116 1.00 97.56 169 VAL A N 1
ATOM 1372 C CA . VAL A 1 169 ? -9.918 -0.955 2.335 1.00 97.56 169 VAL A CA 1
ATOM 1373 C C . VAL A 1 169 ? -9.741 0.048 3.470 1.00 97.56 169 VAL A C 1
ATOM 1375 O O . VAL A 1 169 ? -10.251 1.173 3.407 1.00 97.56 169 VAL A O 1
ATOM 1378 N N . VAL A 1 170 ? -9.004 -0.352 4.504 1.00 97.38 170 VAL A N 1
ATOM 1379 C CA . VAL A 1 170 ? -8.735 0.465 5.697 1.00 97.38 170 VAL A CA 1
ATOM 1380 C C . VAL A 1 170 ? -7.255 0.780 5.887 1.00 97.38 170 VAL A C 1
ATOM 1382 O O . VAL A 1 170 ? -6.934 1.781 6.532 1.00 97.38 170 VAL A O 1
ATOM 1385 N N . ALA A 1 171 ? -6.357 -0.019 5.317 1.00 96.31 171 ALA A N 1
ATOM 1386 C CA . ALA A 1 171 ? -4.943 0.308 5.269 1.00 96.31 171 ALA A CA 1
ATOM 13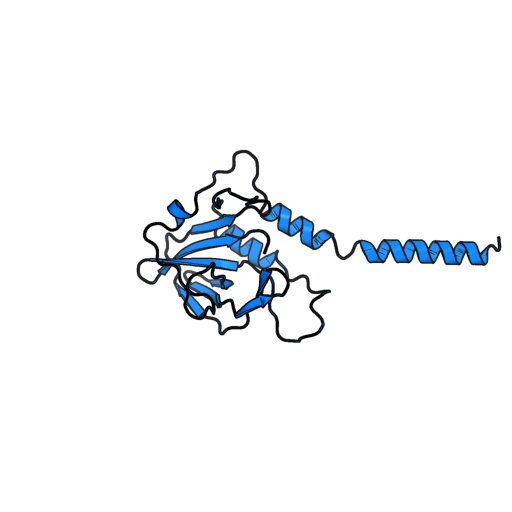87 C C . ALA A 1 171 ? -4.297 -0.209 3.984 1.00 96.31 171 ALA A C 1
ATOM 1389 O O . ALA A 1 171 ? -4.689 -1.254 3.464 1.00 96.31 171 ALA A O 1
ATOM 1390 N N . VAL A 1 172 ? -3.310 0.539 3.500 1.00 94.81 172 VAL A N 1
ATOM 1391 C CA . VAL A 1 172 ? -2.367 0.090 2.475 1.00 94.81 172 VAL A CA 1
ATOM 1392 C C . VAL A 1 172 ? -0.962 0.261 3.030 1.00 94.81 172 VAL A C 1
ATOM 1394 O O . VAL A 1 172 ? -0.630 1.357 3.495 1.00 94.81 172 VAL A O 1
ATOM 1397 N N . LEU A 1 173 ? -0.184 -0.816 3.026 1.00 92.50 173 LEU A N 1
ATOM 1398 C CA . LEU A 1 173 ? 1.199 -0.853 3.497 1.00 92.50 173 LEU A CA 1
ATOM 1399 C C . LEU A 1 173 ? 2.103 -1.083 2.289 1.00 92.50 173 LEU A C 1
ATOM 1401 O O . LEU A 1 173 ? 2.033 -2.132 1.665 1.00 92.50 173 LEU A O 1
ATOM 1405 N N . SER A 1 174 ? 2.909 -0.087 1.947 1.00 87.75 174 SER A N 1
ATOM 1406 C CA . SER A 1 174 ? 3.823 -0.136 0.805 1.00 87.75 174 SER A CA 1
ATOM 1407 C C . SER A 1 174 ? 5.256 -0.359 1.250 1.00 87.75 174 SER A C 1
ATOM 1409 O O . SER A 1 174 ? 5.669 0.172 2.283 1.00 87.75 174 SER A O 1
ATOM 1411 N N . ASN A 1 175 ? 6.033 -1.057 0.434 1.00 77.12 175 ASN A N 1
ATOM 1412 C CA . ASN A 1 175 ? 7.477 -1.022 0.569 1.00 77.12 175 ASN A CA 1
ATOM 1413 C C . ASN A 1 175 ? 7.987 0.181 -0.228 1.00 77.12 175 ASN A C 1
ATOM 1415 O O . ASN A 1 175 ? 7.659 0.322 -1.400 1.00 77.12 175 ASN A O 1
ATOM 1419 N N . GLY A 1 176 ? 8.673 1.125 0.416 1.00 61.88 176 GLY A N 1
ATOM 1420 C CA . GLY A 1 176 ? 9.411 2.134 -0.328 1.00 61.88 176 GLY A CA 1
ATOM 1421 C C . GLY A 1 176 ? 10.685 1.468 -0.811 1.00 61.88 176 GLY A C 1
ATOM 1422 O O . GLY A 1 176 ? 11.455 1.042 0.035 1.00 61.88 176 GLY A O 1
ATOM 1423 N N . GLY A 1 177 ? 10.893 1.340 -2.118 1.00 54.84 177 GLY A N 1
ATOM 1424 C CA . GLY A 1 177 ? 12.130 0.776 -2.678 1.00 54.84 177 GLY A CA 1
ATOM 1425 C C . GLY A 1 177 ? 11.922 -0.208 -3.817 1.00 54.84 177 GLY A C 1
ATOM 1426 O O . GLY A 1 177 ? 12.743 -0.192 -4.727 1.00 54.84 177 GLY A O 1
ATOM 1427 N N . ASP A 1 178 ? 10.801 -0.933 -3.794 1.00 49.66 178 ASP A N 1
ATOM 1428 C CA . ASP A 1 178 ? 10.387 -1.913 -4.813 1.00 49.66 178 ASP A CA 1
ATOM 1429 C C . ASP A 1 178 ? 9.240 -1.374 -5.695 1.00 49.66 178 ASP A C 1
ATOM 1431 O O . ASP A 1 178 ? 8.348 -0.661 -5.158 1.00 49.66 178 ASP A O 1
#

pLDDT: mean 74.67, std 18.58, range [39.16, 97.81]